Protein 1O8X (pdb70)

Radius of gyration: 13.77 Å; Cα contacts (8 Å, |Δi|>4): 238; chains: 1; bounding box: 30×31×39 Å

Solvent-accessible surface area: 7672 Å² total

Structure (mmCIF, N/CA/C/O backbone):
data_1O8X
#
_entry.id   1O8X
#
_cell.length_a   38.699
_cell.length_b   50.934
_cell.length_c   70.367
_cell.angle_alpha   90.00
_cell.angle_beta   90.00
_cell.angle_gamma   90.00
#
_symmetry.space_group_name_H-M   'P 21 21 21'
#
loop_
_entity.id
_entity.type
_entity.pdbx_description
1 polymer TRYPAREDOXIN
2 water water
#
loop_
_atom_site.group_PDB
_atom_site.id
_atom_site.type_symbol
_atom_site.label_atom_id
_atom_site.label_alt_id
_atom_site.label_comp_id
_atom_site.label_asym_id
_atom_site.label_entity_id
_atom_site.label_seq_id
_atom_site.pdbx_PDB_ins_code
_atom_site.Cartn_x
_atom_site.Cartn_y
_atom_site.Cartn_z
_atom_site.occupancy
_atom_site.B_iso_or_equiv
_atom_site.auth_seq_id
_atom_site.auth_comp_id
_atom_site.auth_asym_id
_atom_site.auth_atom_id
_atom_site.pdbx_PDB_model_num
ATOM 1 N N . GLY A 1 3 ? -8.840 -9.689 13.913 1.00 36.83 3 GLY A N 1
ATOM 2 C CA . GLY A 1 3 ? -8.468 -8.270 14.190 1.00 36.48 3 GLY A CA 1
ATOM 3 C C . GLY A 1 3 ? -8.638 -7.346 12.995 1.00 36.40 3 GLY A C 1
ATOM 4 O O . GLY A 1 3 ? -9.266 -6.292 13.106 1.00 36.54 3 GLY A O 1
ATOM 5 N N . LEU A 1 4 ? -8.085 -7.745 11.851 1.00 36.08 4 LEU A N 1
ATOM 6 C CA . LEU A 1 4 ? -8.089 -6.910 10.648 1.00 36.14 4 LEU A CA 1
ATOM 7 C C . LEU A 1 4 ? -9.394 -6.908 9.853 1.00 36.71 4 LEU A C 1
ATOM 8 O O . LEU A 1 4 ? -9.607 -6.025 9.017 1.00 36.77 4 LEU A O 1
ATOM 13 N N . ASP A 1 5 ? -10.258 -7.893 10.104 1.00 37.23 5 ASP A N 1
ATOM 14 C CA . ASP A 1 5 ? -11.557 -7.959 9.433 1.00 37.64 5 ASP A CA 1
ATOM 15 C C . ASP A 1 5 ? -12.387 -6.691 9.644 1.00 36.92 5 ASP A C 1
ATOM 16 O O . ASP A 1 5 ? -13.129 -6.275 8.756 1.00 37.31 5 ASP A O 1
ATOM 21 N N . LYS A 1 6 ? -12.242 -6.084 10.817 1.00 35.85 6 LYS A N 1
ATOM 22 C CA . LYS A 1 6 ? -12.864 -4.803 11.138 1.00 34.80 6 LYS A CA 1
ATOM 23 C C . LYS A 1 6 ? -12.508 -3.708 10.117 1.00 33.54 6 LYS A C 1
ATOM 24 O O . LYS A 1 6 ? -13.363 -2.918 9.705 1.00 33.56 6 LYS A O 1
ATOM 30 N N . TYR A 1 7 ? -11.238 -3.678 9.714 1.00 31.94 7 TYR A N 1
ATOM 31 C CA . TYR A 1 7 ? -10.706 -2.614 8.865 1.00 30.27 7 TYR A CA 1
ATOM 32 C C . TYR A 1 7 ? -10.766 -2.941 7.393 1.00 30.79 7 TYR A C 1
ATOM 33 O O . TYR A 1 7 ? -10.946 -2.052 6.562 1.00 30.66 7 TYR A O 1
ATOM 42 N N . LEU A 1 8 ? -10.599 -4.226 7.096 1.00 31.52 8 LEU A N 1
ATOM 43 C CA . LEU A 1 8 ? -10.604 -4.748 5.736 1.00 32.48 8 LEU A CA 1
ATOM 44 C C . LEU A 1 8 ? -11.604 -5.901 5.658 1.00 33.22 8 LEU A C 1
ATOM 45 O O . LEU A 1 8 ? -11.197 -7.064 5.557 1.00 33.19 8 LEU A O 1
ATOM 50 N N . PRO A 1 9 ? -12.901 -5.583 5.713 1.00 33.95 9 PRO A N 1
ATOM 51 C CA . PRO A 1 9 ? -13.933 -6.624 5.755 1.00 34.24 9 PRO A CA 1
ATOM 52 C C . PRO A 1 9 ? -13.980 -7.409 4.452 1.00 34.46 9 PRO A C 1
ATOM 53 O O . PRO A 1 9 ? -14.190 -6.838 3.379 1.00 34.23 9 PRO A O 1
ATOM 57 N N . GLY A 1 10 ? -13.739 -8.709 4.565 1.00 34.77 10 GLY A N 1
ATOM 58 C CA . GLY A 1 10 ? -13.841 -9.615 3.438 1.00 35.29 10 GLY A CA 1
ATOM 59 C C . GLY A 1 10 ? -12.747 -9.476 2.400 1.00 35.37 10 GLY A C 1
ATOM 60 O O . GLY A 1 10 ? -12.915 -9.911 1.263 1.00 35.63 10 GLY A O 1
ATOM 61 N N . ILE A 1 11 ? -11.629 -8.863 2.781 1.00 35.30 11 ILE A N 1
ATOM 62 C CA . ILE A 1 11 ? -10.467 -8.823 1.905 1.00 34.97 11 ILE A CA 1
ATOM 63 C C . ILE A 1 11 ? -9.487 -9.897 2.363 1.00 34.24 11 ILE A C 1
ATOM 64 O O . ILE A 1 11 ? -8.917 -9.809 3.451 1.00 35.06 11 ILE A O 1
ATOM 69 N N . GLU A 1 12 ? -9.306 -10.916 1.532 1.00 33.10 12 GLU A N 1
ATOM 70 C CA . GLU A 1 12 ? -8.483 -12.065 1.890 1.00 31.71 12 GLU A CA 1
ATOM 71 C C . GLU A 1 12 ? -7.043 -11.935 1.412 1.00 29.96 12 GLU A C 1
ATOM 72 O O . GLU A 1 12 ? -6.155 -12.604 1.928 1.00 28.82 12 GLU A O 1
ATOM 78 N N . LYS A 1 13 ? -6.824 -11.086 0.413 1.00 28.48 13 LYS A N 1
ATOM 79 C C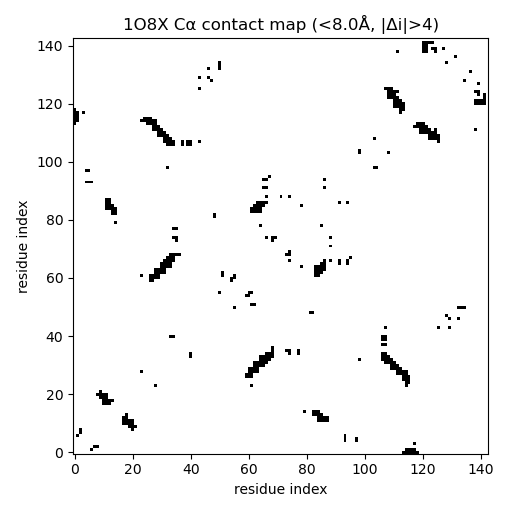A . LYS A 1 13 ? -5.505 -10.944 -0.197 1.00 27.20 13 LYS A CA 1
ATOM 80 C C . LYS A 1 13 ? -5.114 -9.488 -0.352 1.00 25.36 13 LYS A C 1
ATOM 81 O O . LYS A 1 13 ? -5.959 -8.636 -0.611 1.00 25.59 13 LYS A O 1
ATOM 87 N N . LEU A 1 14 ? -3.822 -9.226 -0.202 1.00 22.90 14 LEU A N 1
ATOM 88 C CA . LEU A 1 14 ? -3.262 -7.896 -0.423 1.00 20.80 14 LEU A CA 1
ATOM 89 C C . LEU A 1 14 ? -2.183 -7.996 -1.476 1.00 20.40 14 LEU A C 1
ATOM 90 O O . LEU A 1 14 ? -1.566 -9.056 -1.638 1.00 20.38 14 LEU A O 1
ATOM 95 N N . ARG A 1 15 ? -1.952 -6.904 -2.197 1.00 19.79 15 ARG A N 1
ATOM 96 C CA . ARG A 1 15 ? -0.908 -6.869 -3.219 1.00 20.48 15 ARG A CA 1
ATOM 97 C C . ARG A 1 15 ? 0.476 -6.830 -2.581 1.00 19.92 15 ARG A C 1
ATOM 98 O O . ARG A 1 15 ? 0.670 -6.145 -1.576 1.00 19.38 15 ARG A O 1
ATOM 106 N N . ARG A 1 16 ? 1.428 -7.553 -3.173 1.00 20.76 16 ARG A N 1
ATOM 107 C CA . ARG A 1 16 ? 2.846 -7.446 -2.829 1.00 21.76 16 ARG A CA 1
ATOM 108 C C . ARG A 1 16 ? 3.636 -7.601 -4.119 1.00 22.53 16 ARG A C 1
ATOM 109 O O . ARG A 1 16 ? 3.519 -8.624 -4.807 1.00 23.84 16 ARG A O 1
ATOM 117 N N . GLY A 1 17 ? 4.411 -6.580 -4.463 1.00 23.03 17 GLY A N 1
ATOM 118 C CA . GLY A 1 17 ? 5.083 -6.561 -5.757 1.00 24.19 17 GLY A CA 1
ATOM 119 C C . GLY A 1 17 ? 4.047 -6.724 -6.859 1.00 25.27 17 GLY A C 1
ATOM 120 O O . GLY A 1 17 ? 3.061 -5.998 -6.896 1.00 25.56 17 GLY A O 1
ATOM 121 N N . ASP A 1 18 ? 4.243 -7.694 -7.751 1.00 26.52 18 ASP A N 1
ATOM 122 C CA . ASP A 1 18 ? 3.237 -7.932 -8.789 1.00 27.31 18 ASP A CA 1
ATOM 123 C C . ASP A 1 18 ? 2.332 -9.143 -8.520 1.00 27.11 18 ASP A C 1
ATOM 124 O O . ASP A 1 18 ? 1.621 -9.607 -9.410 1.00 28.27 18 ASP A O 1
ATOM 129 N N . GLY A 1 19 ? 2.346 -9.627 -7.279 1.00 26.59 19 GLY A N 1
ATOM 130 C CA . GLY A 1 19 ? 1.460 -10.695 -6.872 1.00 25.79 19 GLY A CA 1
ATOM 131 C C . GLY A 1 19 ? 0.660 -10.320 -5.641 1.00 25.71 19 GLY A C 1
ATOM 132 O O . GLY A 1 19 ? 0.375 -9.143 -5.398 1.00 24.99 19 GLY A O 1
ATOM 133 N N . GLU A 1 20 ? 0.296 -11.335 -4.867 1.00 26.08 20 GLU A N 1
ATOM 134 C CA . GLU A 1 20 ? -0.542 -11.163 -3.688 1.00 26.45 20 GLU A CA 1
ATOM 135 C C . GLU A 1 20 ? -0.035 -11.994 -2.515 1.00 26.21 20 GLU A C 1
ATOM 136 O O . GLU A 1 20 ? 0.655 -13.002 -2.699 1.00 26.61 20 GLU A O 1
ATOM 142 N N . VAL A 1 21 ? -0.384 -11.557 -1.304 1.00 25.10 21 VAL A N 1
ATOM 143 C CA . VAL A 1 21 ? -0.234 -12.362 -0.089 1.00 24.78 21 VAL A CA 1
ATOM 144 C C . VAL A 1 21 ? -1.586 -12.449 0.617 1.00 24.81 21 VAL A C 1
ATOM 145 O O . VAL A 1 21 ? -2.463 -11.604 0.404 1.00 24.66 21 VAL A O 1
ATOM 149 N N . GLU A 1 22 ? -1.754 -13.471 1.452 1.00 24.98 22 GLU A N 1
ATOM 150 C CA . GLU A 1 22 ? -2.962 -13.609 2.262 1.00 25.63 22 GLU A CA 1
ATOM 151 C C . GLU A 1 22 ? -2.924 -12.672 3.472 1.00 25.15 22 GLU A C 1
ATOM 152 O O . GLU A 1 22 ? -1.882 -12.499 4.105 1.00 25.17 22 GLU A O 1
ATOM 158 N N . VAL A 1 23 ? -4.066 -12.072 3.784 1.00 25.05 23 VAL A N 1
ATOM 159 C CA . VAL A 1 23 ? -4.172 -11.226 4.976 1.00 24.68 23 VAL A CA 1
ATOM 160 C C . VAL A 1 23 ? -3.795 -12.020 6.239 1.00 24.46 23 VAL A C 1
ATOM 161 O O . VAL A 1 23 ? -3.250 -11.459 7.201 1.00 24.32 23 VAL A O 1
ATOM 165 N N . LYS A 1 24 ? -4.042 -13.333 6.212 1.00 24.98 24 LYS A N 1
ATOM 166 C CA . LYS A 1 24 ? -3.655 -14.233 7.304 1.00 25.15 24 LYS A CA 1
ATOM 167 C C . LYS A 1 24 ? -2.160 -14.215 7.637 1.00 23.77 24 LYS A C 1
ATOM 168 O O . LYS A 1 24 ? -1.776 -14.508 8.767 1.00 23.97 24 LYS A O 1
ATOM 174 N N . SER A 1 25 ? -1.319 -13.880 6.659 1.00 22.64 25 SER A N 1
ATOM 175 C CA . SER A 1 25 ? 0.128 -13.854 6.859 1.00 21.82 25 SER A CA 1
ATOM 176 C C . SER A 1 25 ? 0.568 -12.725 7.803 1.00 20.74 25 SER A C 1
ATOM 177 O O . SER A 1 25 ? 1.731 -12.668 8.201 1.00 20.86 25 SER A O 1
ATOM 180 N N . LEU A 1 26 ? -0.357 -11.823 8.147 1.00 19.40 26 LEU A N 1
ATOM 181 C CA . LEU A 1 26 ? -0.050 -10.716 9.051 1.00 18.48 26 LEU A CA 1
ATOM 182 C C . LEU A 1 26 ? -0.218 -11.070 10.537 1.00 17.39 26 LEU A C 1
ATOM 183 O O . LEU A 1 26 ? -0.005 -10.233 11.401 1.00 16.36 26 LEU A O 1
ATOM 188 N N . ALA A 1 27 ? -0.583 -12.318 10.838 1.00 17.14 27 ALA A N 1
ATOM 189 C CA . ALA A 1 27 ? -0.790 -12.752 12.221 1.00 17.02 27 ALA A CA 1
ATOM 190 C C . ALA A 1 27 ? 0.339 -12.334 13.161 1.00 16.28 27 ALA A C 1
ATOM 191 O O . ALA A 1 27 ? 1.518 -12.569 12.886 1.00 16.33 27 ALA A O 1
ATOM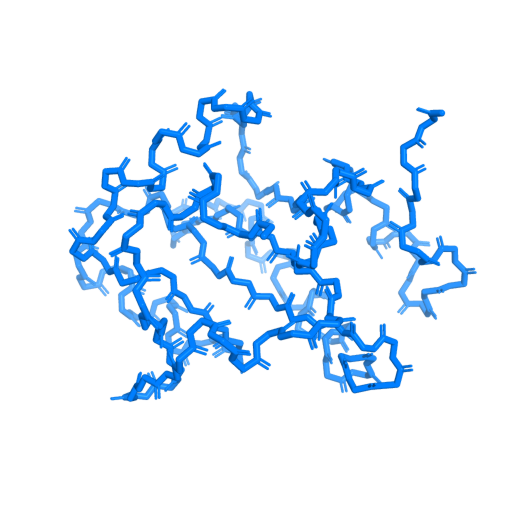 193 N N . GLY A 1 28 ? -0.032 -11.711 14.277 1.00 15.08 28 GLY A N 1
ATOM 194 C CA . GLY A 1 28 ? 0.931 -11.331 15.288 1.00 14.71 28 GLY A CA 1
ATOM 195 C C . GLY A 1 28 ? 1.672 -10.030 15.034 1.00 14.28 28 GLY A C 1
ATOM 196 O O . GLY A 1 28 ? 2.363 -9.562 15.922 1.00 14.67 28 GLY A O 1
ATOM 197 N N . LYS A 1 29 ? 1.510 -9.437 13.846 1.00 13.69 29 LYS A N 1
ATOM 198 C CA . LYS A 1 29 ? 2.237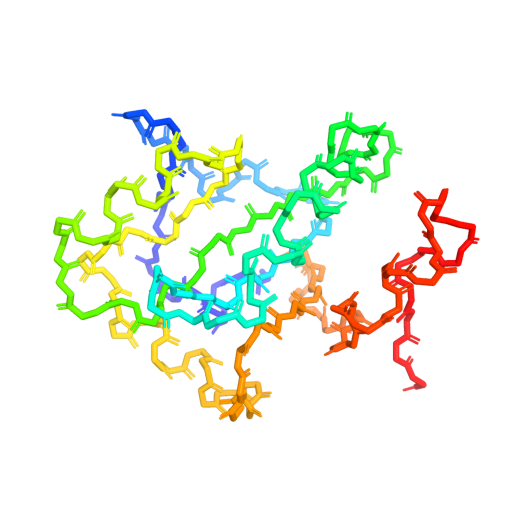 -8.203 13.494 1.00 13.49 29 LYS A CA 1
ATOM 199 C C . LYS A 1 29 ? 1.508 -6.944 13.919 1.00 12.99 29 LYS A C 1
ATOM 200 O O . LYS A 1 29 ? 0.292 -6.964 14.127 1.00 13.25 29 LYS A O 1
ATOM 206 N N . LEU A 1 30 ? 2.271 -5.862 14.056 1.00 12.67 30 LEU A N 1
ATOM 207 C CA . LEU A 1 30 ? 1.692 -4.523 14.015 1.00 12.28 30 LEU A CA 1
ATOM 208 C C . LEU A 1 30 ? 1.514 -4.176 12.542 1.00 11.88 30 LEU A C 1
ATOM 209 O O . LEU A 1 30 ? 2.420 -4.407 11.737 1.00 12.83 30 LEU A O 1
ATOM 214 N N . VAL A 1 31 ? 0.354 -3.633 12.186 1.00 11.48 31 VAL A N 1
ATOM 215 C CA . VAL A 1 31 ? 0.067 -3.302 10.799 1.00 12.17 31 VAL A CA 1
ATOM 216 C C . VAL A 1 31 ? -0.139 -1.811 10.686 1.00 11.46 31 VAL A C 1
ATOM 217 O O . VAL A 1 31 ? -1.017 -1.258 11.346 1.00 11.82 31 VAL A O 1
ATOM 221 N N . PHE A 1 32 ? 0.665 -1.164 9.851 1.00 10.81 32 PHE A N 1
ATOM 222 C CA . PHE A 1 32 ? 0.484 0.256 9.596 1.00 11.08 32 PHE A CA 1
ATOM 223 C C . PHE A 1 32 ? -0.264 0.452 8.293 1.00 11.44 32 PHE A C 1
ATOM 224 O O . PHE A 1 32 ? 0.217 0.042 7.223 1.00 13.62 32 PHE A O 1
ATOM 232 N N . PHE A 1 33 ? -1.407 1.116 8.354 1.00 10.72 33 PHE A N 1
ATOM 233 C CA . PHE A 1 33 ? -2.106 1.590 7.162 1.00 11.23 33 PHE A CA 1
ATOM 234 C C . PH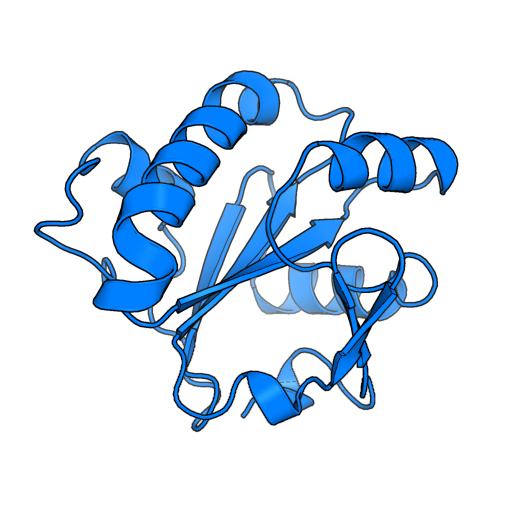E A 1 33 ? -1.490 2.909 6.738 1.00 10.34 33 PHE A C 1
ATOM 235 O O . PHE A 1 33 ? -1.459 3.868 7.523 1.00 11.07 33 PHE A O 1
ATOM 243 N N . TYR A 1 34 ? -0.961 2.938 5.518 1.00 10.16 34 TYR A N 1
ATOM 244 C CA . TYR A 1 34 ? -0.304 4.127 4.974 1.00 10.30 34 TYR A CA 1
ATOM 245 C C . TYR A 1 34 ? -1.211 4.757 3.942 1.00 10.07 34 TYR A C 1
ATOM 246 O O . TYR A 1 34 ? -1.393 4.222 2.854 1.00 11.52 34 TYR A O 1
ATOM 255 N N . PHE A 1 35 ? -1.816 5.875 4.322 1.00 10.04 35 PHE A N 1
ATOM 256 C CA . PHE A 1 35 ? -2.715 6.617 3.431 1.00 10.62 35 PHE A CA 1
ATOM 257 C C . PHE A 1 35 ? -1.893 7.646 2.670 1.00 10.67 35 PHE A C 1
ATOM 258 O O . PHE A 1 35 ? -1.262 8.528 3.272 1.00 10.75 35 PHE A O 1
ATOM 266 N N . SER A 1 36 ? -1.871 7.508 1.349 1.00 11.23 36 SER A N 1
ATOM 267 C CA . SER A 1 36 ? -1.077 8.394 0.505 1.00 11.79 36 SER A CA 1
ATOM 268 C C . SER A 1 36 ? -1.621 8.354 -0.913 1.00 12.51 36 SER A C 1
ATOM 269 O O . SER A 1 36 ? -2.571 7.638 -1.186 1.00 13.21 36 SER A O 1
ATOM 272 N N . ALA A 1 37 ? -1.021 9.139 -1.805 1.00 13.48 37 ALA A N 1
ATOM 273 C CA . ALA A 1 37 ? -1.413 9.164 -3.206 1.00 13.90 37 ALA A CA 1
ATOM 274 C C . ALA A 1 37 ? -0.253 9.670 -4.011 1.00 14.43 37 ALA A C 1
ATOM 275 O O . ALA A 1 37 ? 0.568 10.448 -3.513 1.00 14.57 37 ALA A O 1
ATOM 277 N N . SER A 1 38 ? -0.225 9.269 -5.282 1.00 15.66 38 SER A N 1
ATOM 278 C CA . SER A 1 38 ? 0.805 9.749 -6.197 1.00 17.05 38 SER A CA 1
ATOM 279 C C . SER A 1 38 ? 0.766 11.278 -6.362 1.00 17.23 38 SER A C 1
ATOM 280 O O . SER A 1 38 ? 1.790 11.910 -6.641 1.00 18.94 38 SER A O 1
ATOM 283 N N . TRP A 1 39 ? -0.417 11.865 -6.183 1.00 16.50 39 TRP A N 1
ATOM 284 C CA . TRP A 1 39 ? -0.607 13.301 -6.352 1.00 16.24 39 TRP A CA 1
ATOM 285 C C . TRP A 1 39 ? -0.284 14.150 -5.130 1.00 15.99 39 TRP A C 1
ATOM 286 O O . TRP A 1 39 ? -0.345 15.374 -5.198 1.00 16.64 39 TRP A O 1
ATOM 297 N N . CYS A 1 40 ? 0.059 13.500 -4.012 1.00 15.84 40 CYS A N 1
ATOM 298 C CA . CYS A 1 40 ? 0.225 14.196 -2.741 1.00 16.24 40 CYS A CA 1
ATOM 299 C C . CYS A 1 40 ? 1.636 14.820 -2.602 1.00 16.66 40 CYS A C 1
ATOM 300 O O . CYS A 1 40 ? 2.611 14.065 -2.504 1.00 16.72 40 CYS A O 1
ATOM 303 N N . PRO A 1 41 ? 1.775 16.153 -2.590 1.00 17.09 41 PRO A N 1
ATOM 304 C CA . PRO A 1 41 ? 3.127 16.745 -2.479 1.00 17.04 41 PRO A CA 1
ATOM 305 C C . PRO A 1 41 ? 3.957 16.332 -1.238 1.00 17.30 41 PRO A C 1
ATOM 306 O O . PRO A 1 41 ? 5.081 15.864 -1.438 1.00 17.91 41 PRO A O 1
ATOM 310 N N . PRO A 1 42 ? 3.456 16.480 -0.007 1.00 17.25 42 PRO A N 1
ATOM 311 C CA . PRO A 1 42 ? 4.282 16.121 1.160 1.00 16.73 42 PRO A CA 1
ATOM 312 C C . PRO A 1 42 ? 4.636 14.637 1.246 1.00 15.72 42 PRO A C 1
ATOM 313 O O . PRO A 1 42 ? 5.628 14.294 1.897 1.00 15.78 42 PRO A O 1
ATOM 317 N N . ALA A 1 43 ? 3.889 13.763 0.577 1.00 15.21 43 ALA A N 1
ATOM 318 C CA . ALA A 1 43 ? 4.259 12.349 0.607 1.00 14.87 43 ALA A CA 1
ATOM 319 C C . ALA A 1 43 ? 5.583 12.078 -0.110 1.00 14.84 43 ALA A C 1
ATOM 320 O O . ALA A 1 43 ? 6.246 11.077 0.187 1.00 15.23 43 ALA A O 1
ATOM 322 N N . ARG A 1 44 ? 5.975 12.951 -1.047 1.00 14.66 44 ARG A N 1
ATOM 323 C CA . ARG A 1 44 ? 7.227 12.736 -1.772 1.00 14.18 44 ARG A CA 1
ATOM 324 C C . ARG A 1 44 ? 8.411 12.694 -0.826 1.00 13.79 44 ARG A C 1
ATOM 325 O O . ARG A 1 44 ? 9.261 11.821 -0.961 1.00 14.33 44 ARG A O 1
ATOM 333 N N . GLY A 1 45 ? 8.456 13.614 0.137 1.00 13.62 45 GLY A N 1
ATOM 334 C CA . GLY A 1 45 ? 9.551 13.655 1.092 1.00 13.55 45 GLY A CA 1
ATOM 335 C C . GLY A 1 45 ? 9.402 12.620 2.198 1.00 13.15 45 GLY A C 1
ATOM 336 O O . GLY A 1 45 ? 10.406 12.123 2.736 1.00 13.76 45 GLY A O 1
ATOM 337 N N . PHE A 1 46 ? 8.157 12.278 2.549 1.00 12.88 46 PHE A N 1
ATOM 338 C CA . PHE A 1 46 ? 7.910 11.355 3.654 1.00 12.61 46 PHE A CA 1
ATOM 339 C C . PHE A 1 46 ? 8.155 9.895 3.269 1.00 12.30 46 PHE A C 1
ATOM 340 O O . PHE A 1 46 ? 8.756 9.131 4.038 1.00 12.89 46 PHE A O 1
ATOM 348 N N . THR A 1 47 ? 7.697 9.501 2.083 1.00 13.23 47 THR A N 1
ATOM 349 C CA . THR A 1 47 ? 7.766 8.105 1.685 1.00 14.02 47 THR A CA 1
ATOM 350 C C . THR A 1 47 ? 9.175 7.498 1.784 1.00 13.63 47 THR A C 1
ATOM 351 O O . THR A 1 47 ? 9.304 6.402 2.313 1.00 13.53 47 THR A O 1
ATOM 355 N N . PRO A 1 48 ? 10.236 8.171 1.316 1.00 13.76 48 PRO A N 1
ATOM 356 C CA . PRO A 1 48 ? 11.591 7.606 1.471 1.00 13.80 48 PRO A CA 1
ATOM 357 C C . PRO A 1 48 ? 12.018 7.398 2.929 1.00 13.34 48 PRO A C 1
ATOM 358 O O . PRO A 1 48 ? 12.745 6.457 3.216 1.00 13.53 48 PRO A O 1
ATOM 362 N N . GLN A 1 49 ? 11.562 8.259 3.836 1.00 12.47 49 GLN A N 1
ATOM 363 C CA . GLN A 1 49 ? 11.859 8.086 5.259 1.00 12.58 49 GLN A CA 1
ATOM 364 C C . GLN A 1 49 ? 11.142 6.842 5.810 1.00 12.00 49 GLN A C 1
ATOM 365 O O . GLN A 1 49 ? 11.701 6.092 6.611 1.00 12.72 49 GLN A O 1
ATOM 371 N N . LEU A 1 50 ? 9.913 6.601 5.354 1.00 11.88 50 LEU A N 1
ATOM 372 C CA . LEU A 1 50 ? 9.178 5.417 5.759 1.00 12.04 50 LEU A CA 1
ATOM 373 C C . LEU A 1 50 ? 9.839 4.173 5.154 1.00 12.22 50 LEU A C 1
ATOM 374 O O . LEU A 1 50 ? 9.955 3.146 5.836 1.00 12.41 50 LEU A O 1
ATOM 379 N N . ILE A 1 51 ? 10.320 4.262 3.909 1.00 12.43 51 ILE A N 1
ATOM 380 C CA . ILE A 1 51 ? 10.998 3.114 3.302 1.00 13.24 51 ILE A CA 1
ATOM 381 C C . ILE A 1 51 ? 12.274 2.762 4.080 1.00 13.49 51 ILE A C 1
ATOM 382 O O . ILE A 1 51 ? 12.537 1.591 4.347 1.00 14.03 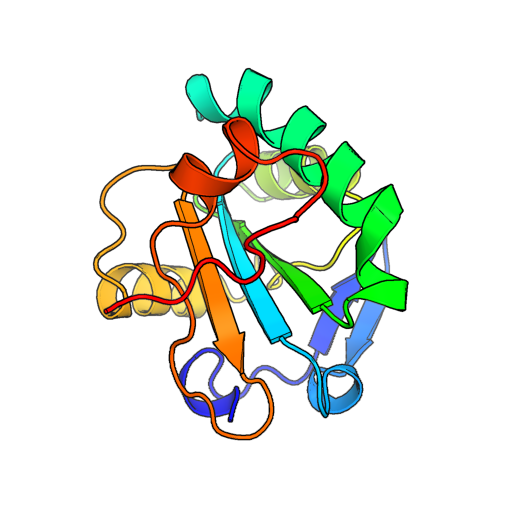51 ILE A O 1
ATOM 387 N N . GLU A 1 52 ? 13.046 3.770 4.479 1.00 13.47 52 GLU A N 1
ATOM 388 C CA . GLU A 1 52 ? 14.271 3.515 5.239 1.00 14.47 52 GLU A CA 1
ATOM 389 C C . GLU A 1 52 ? 13.949 2.840 6.574 1.00 14.02 52 GLU A C 1
ATOM 390 O O . GLU A 1 52 ? 14.602 1.876 6.973 1.00 15.08 52 GLU A O 1
ATOM 396 N N . PHE A 1 53 ? 12.948 3.349 7.275 1.00 13.08 53 PHE A N 1
ATOM 397 C CA . PHE A 1 53 ? 12.521 2.755 8.535 1.00 13.04 53 PHE A CA 1
ATOM 398 C C . PHE A 1 53 ? 12.015 1.319 8.361 1.00 13.08 53 PHE A C 1
ATOM 399 O O . PHE A 1 53 ? 12.376 0.411 9.131 1.00 13.72 53 PHE A O 1
ATOM 407 N N . TYR A 1 54 ? 11.209 1.104 7.325 1.00 13.31 54 TYR A N 1
ATOM 408 C CA . TYR A 1 54 ? 10.692 -0.219 7.023 1.00 13.94 54 TYR A CA 1
ATOM 409 C C . TYR A 1 54 ? 11.831 -1.190 6.746 1.00 14.69 54 TYR A C 1
ATOM 410 O O . TYR A 1 54 ? 11.851 -2.301 7.284 1.00 14.71 54 TYR A O 1
ATOM 419 N N . ASP A 1 55 ? 12.783 -0.778 5.914 1.00 15.41 55 ASP A N 1
ATOM 420 C CA . ASP A 1 55 ? 13.864 -1.687 5.554 1.00 16.79 55 ASP A CA 1
ATOM 421 C C . ASP A 1 55 ? 14.685 -2.069 6.786 1.00 16.75 55 ASP A C 1
ATOM 422 O O . ASP A 1 55 ? 15.076 -3.234 6.938 1.00 17.84 55 ASP A O 1
ATOM 427 N N . LYS A 1 56 ? 14.931 -1.100 7.671 1.00 15.60 56 LYS A N 1
ATOM 428 C CA . LYS A 1 56 ? 15.715 -1.344 8.883 1.00 16.20 56 LYS A CA 1
ATOM 429 C C . LYS A 1 56 ? 14.995 -2.253 9.873 1.00 16.11 56 LYS A C 1
ATOM 430 O O . LYS A 1 56 ? 15.621 -3.100 10.519 1.00 17.27 56 LYS A O 1
ATOM 436 N N . PHE A 1 57 ? 13.685 -2.063 10.021 1.00 15.59 57 PHE A N 1
ATOM 437 C CA . PHE A 1 57 ? 12.973 -2.540 11.214 1.00 14.90 57 PHE A CA 1
ATOM 438 C C . PHE A 1 57 ? 11.743 -3.410 11.007 1.00 14.27 57 PHE A C 1
ATOM 439 O O . PHE A 1 57 ? 11.218 -3.929 11.992 1.00 14.19 57 PHE A O 1
ATOM 447 N N . HIS A 1 58 ? 11.255 -3.591 9.779 1.00 14.29 58 HIS A N 1
ATOM 448 C CA . HIS A 1 58 ? 10.000 -4.331 9.647 1.00 14.78 58 HIS A CA 1
ATOM 449 C C . HIS A 1 58 ? 10.103 -5.756 10.188 1.00 15.05 58 HIS A C 1
ATOM 450 O O . HIS A 1 58 ? 9.161 -6.264 10.776 1.00 15.01 58 HIS A O 1
ATOM 457 N N . GLU A 1 59 ? 11.263 -6.383 10.019 1.00 15.94 59 GLU A N 1
ATOM 458 C CA . GLU A 1 59 ? 11.470 -7.718 10.590 1.00 17.26 59 GLU A CA 1
ATOM 459 C C . GLU A 1 59 ? 11.713 -7.680 12.106 1.00 17.34 59 GLU A C 1
ATOM 460 O O . GLU A 1 59 ? 10.991 -8.340 12.877 1.00 17.81 59 GLU A O 1
ATOM 466 N N . SER A 1 60 ? 12.686 -6.880 12.546 1.00 16.87 60 SER A N 1
ATOM 467 C CA . SER A 1 60 ? 13.109 -6.904 13.956 1.00 18.10 60 SER A CA 1
ATOM 468 C C . SER A 1 60 ? 12.052 -6.332 14.911 1.00 17.40 60 SER A C 1
ATOM 469 O O . SER A 1 60 ? 11.950 -6.747 16.078 1.00 19.23 60 SER A O 1
ATOM 472 N N . LYS A 1 61 ? 11.282 -5.359 14.419 1.00 16.51 61 LYS A N 1
ATOM 473 C CA . LYS A 1 61 ? 10.184 -4.746 15.183 1.00 16.24 61 LYS A CA 1
ATOM 474 C C . LYS A 1 61 ? 8.811 -5.312 14.799 1.00 16.01 61 LYS A C 1
ATOM 475 O O . LYS A 1 61 ? 7.788 -4.842 15.293 1.00 16.59 61 LYS A O 1
ATOM 481 N N . ASN A 1 62 ? 8.810 -6.329 13.935 1.00 15.81 62 ASN A N 1
ATOM 482 C CA . ASN A 1 62 ? 7.631 -7.130 13.597 1.00 15.73 62 ASN A CA 1
ATOM 483 C C . ASN A 1 62 ? 6.405 -6.318 13.163 1.00 14.25 62 ASN A C 1
ATOM 484 O O . ASN A 1 62 ? 5.335 -6.354 13.782 1.00 14.60 62 ASN A O 1
ATOM 489 N N . PHE A 1 63 ? 6.569 -5.585 12.076 1.00 13.53 63 PHE A N 1
ATOM 490 C CA . PHE A 1 63 ? 5.451 -4.845 11.535 1.00 12.65 63 PHE A CA 1
ATOM 491 C C . PHE A 1 63 ? 5.397 -4.976 10.017 1.00 12.58 63 PHE A C 1
ATOM 492 O O . PHE A 1 63 ? 6.367 -5.390 9.360 1.00 13.30 63 PHE A O 1
ATOM 500 N N . GLU A 1 64 ? 4.253 -4.589 9.477 1.00 12.12 64 GLU A N 1
ATOM 501 C CA . GLU A 1 64 ? 4.039 -4.520 8.042 1.00 11.78 64 GLU A CA 1
ATOM 502 C C . GLU A 1 64 ? 3.381 -3.199 7.717 1.00 11.50 64 GLU A C 1
ATOM 503 O O . GLU A 1 64 ? 2.759 -2.598 8.591 1.00 12.11 64 GLU A O 1
ATOM 509 N N . VAL A 1 65 ? 3.538 -2.748 6.473 1.00 11.69 65 VAL A N 1
ATOM 510 C CA . VAL A 1 65 ? 2.896 -1.531 5.971 1.00 11.51 65 VAL A CA 1
ATOM 511 C C . VAL A 1 65 ? 1.929 -1.933 4.857 1.00 11.76 65 VAL A C 1
ATOM 512 O O . VAL A 1 65 ? 2.291 -2.700 3.957 1.00 12.68 65 VAL A O 1
ATOM 516 N N . VAL A 1 66 ? 0.701 -1.423 4.924 1.00 12.31 66 VAL A N 1
ATOM 517 C CA . VAL A 1 66 ? -0.316 -1.661 3.916 1.00 12.22 66 VAL A CA 1
ATOM 518 C C . VAL A 1 66 ? -0.713 -0.315 3.318 1.00 12.07 66 VAL A C 1
ATOM 519 O O . VAL A 1 66 ? -1.321 0.521 3.987 1.00 11.77 66 VAL A O 1
ATOM 523 N N . PHE A 1 67 ? -0.341 -0.093 2.063 1.00 11.91 67 PHE A N 1
ATOM 524 C CA . PHE A 1 67 ? -0.706 1.124 1.350 1.00 12.29 67 PHE A CA 1
ATOM 525 C C . PHE A 1 67 ? -2.206 1.165 1.062 1.00 12.60 67 PHE A C 1
ATOM 526 O O . PHE A 1 67 ? -2.760 0.226 0.465 1.00 14.15 67 PHE A O 1
ATOM 534 N N . CYS A 1 68 ? -2.832 2.253 1.515 1.00 12.96 68 CYS A N 1
ATOM 535 C CA . CYS A 1 68 ? -4.251 2.533 1.339 1.00 13.46 68 CYS A CA 1
ATOM 536 C C . CYS A 1 68 ? -4.360 3.774 0.465 1.00 13.49 68 CYS A C 1
ATOM 537 O O . CYS A 1 68 ? -4.174 4.893 0.932 1.00 13.07 68 CYS A O 1
ATOM 540 N N . THR A 1 69 ? -4.642 3.569 -0.812 1.00 14.69 69 THR A N 1
ATOM 541 C CA . THR A 1 69 ? -4.514 4.631 -1.781 1.00 15.49 69 THR A CA 1
ATOM 542 C C . THR A 1 69 ? -5.633 5.692 -1.791 1.00 14.89 69 THR A C 1
ATOM 543 O O . THR A 1 69 ? -6.797 5.370 -1.599 1.00 15.67 69 THR A O 1
ATOM 547 N N . TRP A 1 70 ? -5.249 6.948 -2.004 1.00 14.57 70 TRP A N 1
ATOM 548 C CA . TRP A 1 70 ? -6.200 8.002 -2.365 1.00 14.73 70 TRP A CA 1
ATOM 549 C C . TRP A 1 70 ? -6.085 8.383 -3.860 1.00 15.46 70 TRP A C 1
ATOM 550 O O . TRP A 1 70 ? -6.699 9.355 -4.308 1.00 15.98 70 TRP A O 1
ATOM 561 N N . ASP A 1 71 ? -5.305 7.616 -4.619 1.00 16.98 71 ASP A N 1
ATOM 562 C CA . ASP A 1 71 ? -5.327 7.718 -6.076 1.00 18.54 71 ASP A CA 1
ATOM 563 C C . ASP A 1 71 ? -6.646 7.211 -6.629 1.00 19.52 71 ASP A C 1
ATOM 564 O O . ASP A 1 71 ? -7.101 6.134 -6.265 1.00 20.65 71 ASP A O 1
ATOM 569 N N . GLU A 1 72 ? -7.222 7.972 -7.558 1.00 20.58 72 GLU A N 1
ATOM 570 C CA . GLU A 1 72 ? -8.477 7.576 -8.201 1.00 21.77 72 GLU A CA 1
ATOM 571 C C . GLU A 1 72 ? -8.308 6.930 -9.566 1.00 23.48 72 GLU A C 1
ATOM 572 O O . GLU A 1 72 ? -9.276 6.429 -10.132 1.00 25.04 72 GLU A O 1
ATOM 578 N N . GLU A 1 73 ? -7.085 6.959 -10.087 1.00 23.94 73 GLU A N 1
ATOM 579 C CA . GLU A 1 73 ? -6.751 6.311 -11.358 1.00 24.75 73 GLU A CA 1
ATOM 580 C C . GLU A 1 73 ? -5.888 5.083 -11.105 1.00 25.14 73 GLU A C 1
ATOM 581 O O . GLU A 1 73 ? -4.896 5.168 -10.376 1.00 24.85 73 GLU A O 1
ATOM 587 N N . GLU A 1 74 ? -6.255 3.952 -11.707 1.00 25.61 74 GLU A N 1
ATOM 588 C CA . GLU A 1 74 ? -5.507 2.711 -11.521 1.00 26.71 74 GLU A CA 1
ATOM 589 C C . GLU A 1 74 ? -4.040 2.836 -11.927 1.00 26.87 74 GLU A C 1
ATOM 590 O O . GLU A 1 74 ? -3.169 2.326 -11.220 1.00 26.69 74 GLU A O 1
ATOM 596 N N . ASP A 1 75 ? -3.767 3.529 -13.032 1.00 27.50 75 ASP A N 1
ATOM 597 C CA . ASP A 1 75 ? -2.392 3.721 -13.505 1.00 27.89 75 ASP A CA 1
ATOM 598 C C . ASP A 1 75 ? -1.538 4.500 -12.503 1.00 27.08 75 ASP A C 1
ATOM 599 O O . ASP A 1 75 ? -0.362 4.175 -12.296 1.00 26.91 75 ASP A O 1
ATOM 604 N N . GLY A 1 76 ? -2.132 5.517 -11.879 1.00 26.48 76 GLY A N 1
ATOM 605 C CA . GLY A 1 76 ? -1.447 6.306 -10.876 1.00 25.40 76 GLY A CA 1
ATOM 606 C C . GLY A 1 76 ? -1.145 5.466 -9.650 1.00 24.43 76 GLY A C 1
ATOM 607 O O . GLY A 1 76 ? -0.020 5.495 -9.128 1.00 24.92 76 GLY A O 1
ATOM 608 N N . PHE A 1 77 ? -2.146 4.709 -9.206 1.00 23.46 77 PHE A N 1
ATOM 609 C CA . PHE A 1 77 ? -1.993 3.787 -8.086 1.00 22.48 77 PHE A CA 1
ATOM 610 C C . PHE A 1 77 ? -0.876 2.781 -8.366 1.00 22.10 77 PHE A C 1
ATOM 611 O O . PHE A 1 77 ? 0.019 2.586 -7.544 1.00 21.85 77 PHE A O 1
ATOM 619 N N . ALA A 1 78 ? -0.939 2.126 -9.521 1.00 21.97 78 ALA A N 1
ATOM 620 C CA . ALA A 1 78 ? -0.020 1.034 -9.823 1.00 22.01 78 ALA A CA 1
ATOM 621 C C . ALA A 1 78 ? 1.426 1.517 -9.904 1.00 21.39 78 ALA A C 1
ATOM 622 O O . ALA A 1 78 ? 2.334 0.861 -9.376 1.00 21.60 78 ALA A O 1
ATOM 624 N N . GLY A 1 79 ? 1.635 2.662 -10.550 1.00 21.56 79 GLY A N 1
ATOM 625 C CA . GLY A 1 79 ? 2.956 3.243 -10.711 1.00 21.36 79 GLY A CA 1
ATOM 626 C C . GLY A 1 79 ? 3.580 3.652 -9.383 1.00 20.82 79 GLY A C 1
ATOM 627 O O . GLY A 1 79 ? 4.780 3.505 -9.152 1.00 21.76 79 GLY A O 1
ATOM 628 N N . TYR A 1 80 ? 2.747 4.188 -8.505 1.00 20.28 80 TYR A N 1
ATOM 629 C CA . TYR A 1 80 ? 3.174 4.645 -7.195 1.00 19.60 80 TYR A CA 1
ATOM 630 C C . TYR A 1 80 ? 3.471 3.457 -6.287 1.00 18.85 80 TYR A C 1
ATOM 631 O O . TYR A 1 80 ? 4.531 3.404 -5.660 1.00 19.44 80 TYR A O 1
ATOM 640 N N . PHE A 1 81 ? 2.574 2.476 -6.266 1.00 18.03 81 PHE A N 1
ATOM 641 C CA . PHE A 1 81 ? 2.804 1.278 -5.460 1.00 17.82 81 PHE A CA 1
ATOM 642 C C . PHE A 1 81 ? 4.063 0.515 -5.901 1.00 17.88 81 PHE A C 1
ATOM 643 O O . PHE A 1 81 ? 4.773 -0.057 -5.074 1.00 17.65 81 PHE A O 1
ATOM 651 N N . ALA A 1 82 ? 4.364 0.532 -7.198 1.00 18.91 82 ALA A N 1
ATOM 652 C CA . ALA A 1 82 ? 5.535 -0.185 -7.719 1.00 19.78 82 ALA A CA 1
ATOM 653 C C . ALA A 1 82 ? 6.838 0.320 -7.107 1.00 20.20 82 ALA A C 1
ATOM 654 O O . ALA A 1 82 ? 7.856 -0.381 -7.110 1.00 21.60 82 ALA A O 1
ATOM 656 N N . LYS A 1 83 ? 6.801 1.542 -6.597 1.00 20.03 83 LYS A N 1
ATOM 657 C CA . LYS A 1 83 ? 7.950 2.164 -5.966 1.00 20.33 83 LYS A CA 1
ATOM 658 C C . LYS A 1 83 ? 7.989 1.947 -4.434 1.00 19.42 83 LYS A C 1
ATOM 659 O O . LYS A 1 83 ? 8.840 2.508 -3.746 1.00 20.81 83 LYS A O 1
ATOM 665 N N . MET A 1 84 ? 7.094 1.095 -3.923 1.00 17.41 84 MET A N 1
ATOM 666 C CA . MET A 1 84 ? 7.024 0.756 -2.500 1.00 16.27 84 MET A CA 1
ATOM 667 C C . MET A 1 84 ? 7.388 -0.710 -2.261 1.00 15.94 84 MET A C 1
ATOM 668 O O . MET A 1 84 ? 7.073 -1.559 -3.107 1.00 16.30 84 MET A O 1
ATOM 673 N N . PRO A 1 85 ? 8.035 -1.015 -1.125 1.00 15.30 85 PRO A N 1
ATOM 674 C CA . PRO A 1 85 ? 8.462 -2.398 -0.839 1.00 15.73 85 PRO A CA 1
ATOM 675 C C . PRO A 1 85 ? 7.458 -3.274 -0.073 1.00 15.60 85 PRO A C 1
ATOM 676 O O . PRO A 1 85 ? 7.714 -4.460 0.138 1.00 16.55 85 PRO A O 1
ATOM 680 N N . TRP A 1 86 ? 6.342 -2.687 0.360 1.00 14.65 86 TRP A N 1
ATOM 681 C CA . TRP A 1 86 ? 5.407 -3.328 1.291 1.00 13.62 86 TRP A CA 1
ATOM 682 C C . TRP A 1 86 ? 4.128 -3.783 0.574 1.00 13.80 86 TRP A C 1
ATOM 683 O O . TRP A 1 86 ? 4.176 -4.159 -0.608 1.00 15.40 86 TRP A O 1
ATOM 694 N N . LEU A 1 87 ? 2.999 -3.794 1.286 1.00 13.37 87 LEU A N 1
ATOM 695 C CA . LEU A 1 87 ? 1.754 -4.334 0.728 1.00 13.99 87 LEU A CA 1
ATOM 696 C C . LEU A 1 87 ? 0.794 -3.227 0.331 1.00 13.66 87 LEU A C 1
ATOM 697 O O . LEU A 1 87 ? 1.003 -2.072 0.695 1.00 13.39 87 LEU A O 1
ATOM 702 N N . ALA A 1 88 ? -0.271 -3.587 -0.383 1.00 14.59 88 ALA A N 1
ATOM 703 C CA . ALA A 1 88 ? -1.316 -2.632 -0.732 1.00 15.31 88 ALA A CA 1
ATOM 704 C C . ALA A 1 88 ? -2.683 -3.269 -0.760 1.00 16.47 88 ALA A C 1
ATOM 705 O O . ALA A 1 88 ? -2.833 -4.426 -1.165 1.00 17.06 88 ALA A O 1
ATOM 707 N N . VAL A 1 89 ? -3.685 -2.504 -0.343 1.00 16.60 89 VAL A N 1
ATOM 708 C CA . VAL A 1 89 ? -5.076 -2.889 -0.617 1.00 17.75 89 VAL A CA 1
ATOM 709 C C . VAL A 1 89 ? -5.244 -2.792 -2.128 1.00 19.28 89 VAL A C 1
ATOM 710 O O . VAL A 1 89 ? -4.856 -1.792 -2.727 1.00 18.46 89 VAL A O 1
ATOM 714 N N . PRO A 1 90 ? -5.793 -3.828 -2.767 1.00 20.66 90 PRO A N 1
ATOM 715 C CA . PRO A 1 90 ? -5.942 -3.777 -4.220 1.00 21.95 90 PRO A CA 1
ATOM 716 C C . PRO A 1 90 ? -6.799 -2.591 -4.651 1.00 22.41 90 PRO A C 1
ATOM 717 O O . PRO A 1 90 ? -7.733 -2.225 -3.934 1.00 22.82 90 PRO A O 1
ATOM 721 N N . PHE A 1 91 ? -6.456 -1.981 -5.781 1.00 23.42 91 PHE A N 1
ATOM 722 C CA . PHE A 1 91 ? -7.185 -0.835 -6.311 1.00 24.51 91 PHE A CA 1
ATOM 723 C C . PHE A 1 91 ? -8.697 -1.093 -6.444 1.00 25.43 91 PHE A C 1
ATOM 724 O O . PHE A 1 91 ? -9.500 -0.182 -6.236 1.00 25.63 91 PHE A O 1
ATOM 732 N N . ALA A 1 92 ? -9.068 -2.332 -6.773 1.00 26.18 92 ALA A N 1
ATOM 733 C CA . ALA A 1 92 ? -10.473 -2.743 -6.878 1.00 27.29 92 ALA A CA 1
ATOM 734 C C . ALA A 1 92 ? -11.239 -2.640 -5.559 1.00 27.82 92 ALA A C 1
ATOM 735 O O . ALA A 1 92 ? -12.469 -2.533 -5.561 1.00 28.57 92 ALA A O 1
ATOM 737 N N . GLN A 1 93 ? -10.509 -2.661 -4.440 1.00 27.86 93 GLN A N 1
ATOM 738 C CA . GLN A 1 93 ? -11.105 -2.577 -3.107 1.00 27.79 93 GLN A CA 1
ATOM 739 C C . GLN A 1 93 ? -10.961 -1.169 -2.520 1.00 27.24 93 GLN A C 1
ATOM 740 O O . GLN A 1 93 ? -10.872 -1.004 -1.301 1.00 26.39 93 GLN A O 1
ATOM 746 N N . SER A 1 94 ? -10.958 -0.160 -3.391 1.00 26.88 94 SER A N 1
ATOM 747 C CA . SER A 1 94 ? -10.849 1.242 -2.981 1.00 27.35 94 SER A CA 1
ATOM 748 C C . SER A 1 94 ? -11.972 1.703 -2.068 1.00 27.01 94 SER A C 1
ATOM 749 O O . SER A 1 94 ? -11.747 2.554 -1.202 1.00 27.06 94 SER A O 1
ATOM 752 N N . GLU A 1 95 ? -13.174 1.158 -2.258 1.00 26.89 95 GLU A N 1
ATOM 753 C CA . GLU A 1 95 ? -14.302 1.484 -1.388 1.00 27.17 95 GLU A CA 1
ATOM 754 C C . GLU A 1 95 ? -13.962 1.164 0.068 1.00 25.57 95 GLU A C 1
ATOM 755 O O . GLU A 1 95 ? -14.300 1.940 0.971 1.00 25.42 95 GLU A O 1
ATOM 761 N N . ALA A 1 96 ? -13.265 0.051 0.289 1.00 24.20 96 ALA A N 1
ATOM 762 C CA . ALA A 1 96 ? -12.822 -0.325 1.630 1.00 22.94 96 ALA A CA 1
ATOM 763 C C . ALA A 1 96 ? -11.851 0.720 2.165 1.00 21.54 96 ALA A C 1
ATOM 764 O O . ALA A 1 96 ? -11.885 1.037 3.342 1.00 21.34 96 ALA A O 1
ATOM 766 N N . VAL A 1 97 ? -10.993 1.255 1.295 1.00 20.12 97 VAL A N 1
ATOM 767 C CA . VAL A 1 97 ? -10.034 2.281 1.709 1.00 18.52 97 VAL A CA 1
ATOM 768 C C . VAL A 1 97 ? -10.734 3.579 2.092 1.00 18.01 97 VAL A C 1
ATOM 769 O O . VAL A 1 97 ? -10.359 4.232 3.076 1.00 16.39 97 VAL A O 1
ATOM 773 N N . GLN A 1 98 ? -11.759 3.953 1.345 1.00 18.59 98 GLN A N 1
ATOM 774 C CA . GLN A 1 98 ? -12.477 5.190 1.634 1.00 18.43 98 GLN A CA 1
ATOM 775 C C . GLN A 1 98 ? -13.213 5.071 2.961 1.00 18.25 98 GLN A C 1
ATOM 776 O O . GLN A 1 98 ? -13.214 5.992 3.771 1.00 17.78 98 GLN A O 1
ATOM 782 N N . LYS A 1 99 ? -13.793 3.907 3.204 1.00 18.90 99 LYS A N 1
ATOM 783 C CA . LYS A 1 99 ? -14.491 3.685 4.464 1.00 19.33 99 LYS A CA 1
ATOM 784 C C . LYS A 1 99 ? -13.508 3.664 5.646 1.00 18.28 99 LYS A C 1
ATOM 785 O O . LYS A 1 99 ? -13.797 4.202 6.715 1.00 18.51 99 LYS A O 1
ATOM 7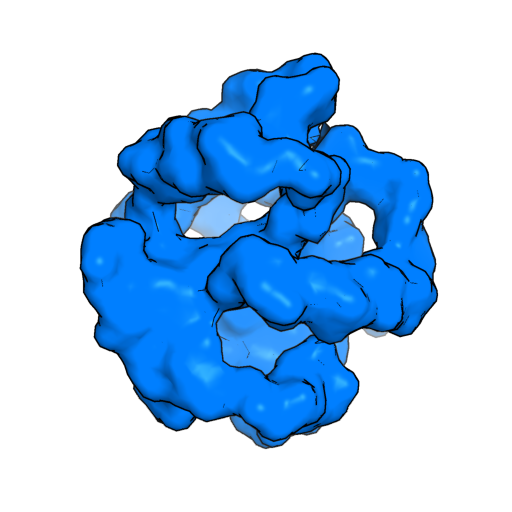91 N N . LEU A 1 100 ? -12.332 3.081 5.434 1.00 17.32 100 LEU A N 1
ATOM 792 C CA . LEU A 1 100 ? -11.283 3.055 6.451 1.00 16.27 100 LEU A CA 1
ATOM 793 C C . LEU A 1 100 ? -10.760 4.466 6.757 1.00 15.18 100 LEU A C 1
ATOM 794 O O . LEU A 1 100 ? -10.516 4.816 7.924 1.00 15.00 100 LEU A O 1
ATOM 799 N N . SER A 1 101 ? -10.610 5.275 5.707 1.00 15.00 101 SER A N 1
ATOM 800 C CA . SER A 1 101 ? -10.205 6.668 5.854 1.00 14.92 101 SER A CA 1
ATOM 801 C C . SER A 1 101 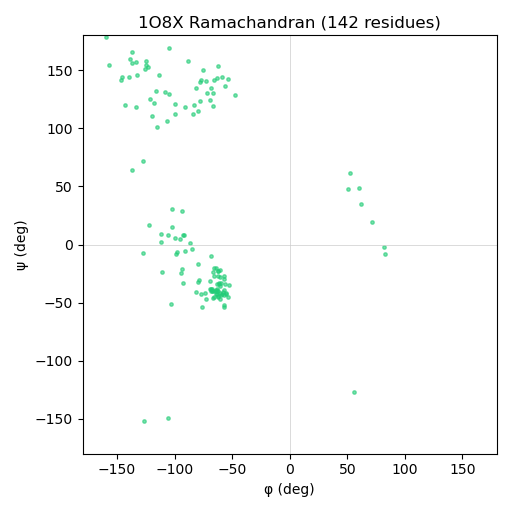? -11.205 7.415 6.726 1.00 14.71 101 SER A C 1
ATOM 802 O O . SER A 1 101 ? -10.824 8.180 7.603 1.00 15.00 101 SER A O 1
ATOM 805 N N . LYS A 1 102 ? -12.492 7.162 6.507 1.00 14.42 102 LYS A N 1
ATOM 806 C CA . LYS A 1 102 ? -13.519 7.764 7.340 1.00 14.88 102 LYS A CA 1
ATOM 807 C C . LYS A 1 102 ? -13.442 7.244 8.777 1.00 14.95 102 LYS A C 1
ATOM 808 O O . LYS A 1 102 ? -13.488 8.026 9.720 1.00 14.94 102 LYS A O 1
ATOM 814 N N . HIS A 1 103 ? -13.289 5.933 8.936 1.00 14.90 103 HIS A N 1
ATOM 815 C CA . HIS A 1 103 ? -13.235 5.334 10.269 1.00 15.40 103 HIS A CA 1
ATOM 816 C C . HIS A 1 103 ? -12.145 5.965 11.138 1.00 15.06 103 HIS A C 1
ATOM 817 O O . HIS A 1 103 ? -12.373 6.240 12.329 1.00 15.70 103 HIS A O 1
ATOM 824 N N . PHE A 1 104 ? -10.972 6.208 10.548 1.00 14.59 104 PHE A N 1
ATOM 825 C CA . PHE A 1 104 ? -9.860 6.831 11.267 1.00 14.91 104 PHE A CA 1
ATOM 826 C C . PHE A 1 104 ? -9.793 8.335 11.168 1.00 15.09 104 PHE A C 1
ATOM 827 O O . PHE A 1 104 ? -8.812 8.937 11.591 1.00 16.41 104 PHE A O 1
ATOM 835 N N . ASN A 1 105 ? -10.825 8.943 10.591 1.00 15.23 105 ASN A N 1
ATOM 836 C CA . ASN A 1 105 ? -10.858 10.385 10.396 1.00 16.37 105 ASN A CA 1
ATOM 837 C C . ASN A 1 105 ? -9.587 10.917 9.736 1.00 16.04 105 ASN A C 1
ATOM 838 O O . ASN A 1 105 ? -9.004 11.916 10.159 1.00 17.96 105 ASN A O 1
ATOM 843 N N . VAL A 1 106 ? -9.186 10.253 8.660 1.00 14.50 106 VAL A N 1
ATOM 844 C CA . VAL A 1 106 ? -8.037 10.704 7.893 1.00 15.09 106 VAL A CA 1
ATOM 845 C C . VAL A 1 106 ? -8.505 11.845 6.993 1.00 15.84 106 VAL A C 1
ATOM 846 O O . VAL A 1 106 ? -9.311 11.645 6.083 1.00 16.16 106 VAL A O 1
ATOM 850 N N . GLU A 1 107 ? -7.975 13.031 7.236 1.00 18.28 107 GLU A N 1
ATOM 851 C CA . GLU A 1 107 ? -8.440 14.219 6.521 1.00 19.33 107 GLU A CA 1
ATOM 852 C C . GLU A 1 107 ? -7.389 14.739 5.559 1.00 19.11 107 GLU A C 1
ATOM 853 O O . GLU A 1 107 ? -7.697 15.438 4.588 1.00 19.66 107 GLU A O 1
ATOM 859 N N . SER A 1 108 ? -6.138 14.400 5.847 1.00 17.73 108 SER A N 1
ATOM 860 C CA . SER A 1 108 ? -5.025 14.751 4.984 1.00 17.03 108 SER A CA 1
ATOM 861 C C . SER A 1 108 ? -4.082 13.573 4.886 1.00 15.49 108 SER A C 1
ATOM 862 O O . SER A 1 108 ? -4.102 12.638 5.712 1.00 15.50 108 SER A O 1
ATOM 865 N N . ILE A 1 109 ? -3.292 13.600 3.833 1.00 14.23 109 ILE A N 1
ATOM 866 C CA . ILE A 1 109 ? -2.271 12.593 3.611 1.00 12.96 109 ILE A CA 1
ATOM 867 C C . ILE A 1 109 ? -0.925 13.317 3.441 1.00 13.17 109 ILE A C 1
ATOM 868 O O . ILE A 1 109 ? -0.879 14.487 3.038 1.00 14.11 109 ILE A O 1
ATOM 873 N N . PRO A 1 110 ? 0.189 12.661 3.738 1.00 12.21 110 PRO A N 1
ATOM 874 C CA . PRO A 1 110 ? 0.259 11.260 4.188 1.00 11.91 110 PRO A CA 1
ATOM 875 C C . PRO A 1 110 ? -0.163 11.076 5.643 1.00 11.77 110 PRO A C 1
ATOM 876 O O . PRO A 1 110 ? 0.017 11.979 6.470 1.00 12.21 110 PRO A O 1
ATOM 880 N N . THR A 1 111 ? -0.708 9.894 5.957 1.00 10.92 111 THR A N 1
ATOM 881 C CA . THR A 1 111 ? -1.091 9.540 7.333 1.00 10.84 111 THR A CA 1
ATOM 882 C C . THR A 1 111 ? -0.705 8.087 7.533 1.00 10.45 111 THR A C 1
ATOM 883 O O . THR A 1 111 ? -0.826 7.293 6.606 1.00 11.07 111 THR A O 1
ATOM 887 N N . LEU A 1 112 ? -0.257 7.750 8.738 1.00 10.21 112 LEU A N 1
ATOM 888 C CA . LEU A 1 112 ? 0.173 6.386 9.022 1.00 11.13 112 LEU A CA 1
ATOM 889 C C . LEU A 1 112 ? -0.435 5.955 10.350 1.00 12.24 112 LEU A C 1
ATOM 890 O O . LEU A 1 112 ? -0.124 6.570 11.375 1.00 14.19 112 LEU A O 1
ATOM 895 N N . ILE A 1 113 ? -1.266 4.910 10.318 1.00 12.25 113 ILE A N 1
ATOM 896 C CA . ILE A 1 113 ? -1.989 4.433 11.493 1.00 12.78 113 ILE A CA 1
ATOM 897 C C . ILE A 1 113 ? -1.639 2.990 11.762 1.00 11.80 113 ILE A C 1
ATOM 898 O O . ILE A 1 113 ? -1.790 2.136 10.889 1.00 12.55 113 ILE A O 1
ATOM 903 N N . GLY A 1 114 ? -1.181 2.712 12.974 1.00 11.38 114 GLY A N 1
ATOM 904 C CA . GLY A 1 114 ? -0.776 1.364 13.331 1.00 11.23 114 GLY A CA 1
ATOM 905 C C . GLY A 1 114 ? -1.796 0.681 14.205 1.00 11.32 114 GLY A C 1
ATOM 906 O O . GLY A 1 114 ? -2.257 1.265 15.188 1.00 11.85 114 GLY A O 1
ATOM 907 N N . VAL A 1 115 ? -2.172 -0.525 13.805 1.00 12.42 115 VAL A N 1
ATOM 908 C CA . VAL A 1 115 ? -3.104 -1.357 14.551 1.00 12.90 115 VAL A CA 1
ATOM 909 C C . VAL A 1 115 ? -2.485 -2.721 14.833 1.00 13.04 115 VAL A C 1
ATOM 910 O O . VAL A 1 115 ? -1.661 -3.214 14.055 1.00 14.49 115 VAL A O 1
ATOM 914 N N . ASP A 1 116 ? -2.883 -3.342 15.929 1.00 12.92 116 ASP A N 1
ATOM 915 C CA . ASP A 1 116 ? -2.441 -4.697 16.212 1.00 13.69 116 ASP A CA 1
ATOM 916 C C . ASP A 1 116 ? -3.261 -5.656 15.346 1.00 14.29 116 ASP A C 1
ATOM 917 O O . ASP A 1 116 ? -4.493 -5.644 15.410 1.00 15.31 116 ASP A O 1
ATOM 922 N N . ALA A 1 117 ? -2.603 -6.488 14.539 1.00 14.48 117 ALA A N 1
ATOM 923 C CA . ALA A 1 117 ? -3.336 -7.424 13.665 1.00 15.65 117 ALA A CA 1
ATOM 924 C C . ALA A 1 117 ? -4.275 -8.363 14.406 1.00 15.64 117 ALA A C 1
ATOM 925 O O . ALA A 1 117 ? -5.395 -8.569 13.970 1.00 17.58 117 ALA A O 1
ATOM 927 N N . ASP A 1 118 ? -3.823 -8.924 15.522 1.00 15.41 118 ASP A N 1
ATOM 928 C CA . ASP A 1 118 ? -4.599 -9.978 16.181 1.00 15.96 118 ASP A CA 1
ATOM 929 C C . ASP A 1 118 ? -5.834 -9.433 16.900 1.00 16.53 118 ASP A C 1
ATOM 930 O O . ASP A 1 118 ? -6.889 -10.031 16.841 1.00 18.50 118 ASP A O 1
ATOM 935 N N . SER A 1 119 ? -5.700 -8.300 17.579 1.00 16.31 119 SER A N 1
ATOM 936 C CA . SER A 1 119 ? -6.800 -7.749 18.369 1.00 17.05 119 SER A CA 1
ATOM 937 C C . SER A 1 119 ? -7.599 -6.717 17.581 1.00 17.68 119 SER A C 1
ATOM 938 O O . SER A 1 119 ? -8.778 -6.486 17.883 1.00 18.72 119 SER A O 1
ATOM 941 N N . GLY A 1 120 ? -6.955 -6.094 16.584 1.00 17.33 120 GLY A N 1
ATOM 942 C CA . GLY A 1 120 ? -7.530 -4.967 15.868 1.00 18.15 120 GLY A CA 1
ATOM 943 C C . GLY A 1 120 ? -7.357 -3.659 16.620 1.00 17.42 120 GLY A C 1
ATOM 944 O O . GLY A 1 120 ? -7.789 -2.591 16.147 1.00 19.33 120 GLY A O 1
ATOM 945 N N . ASP A 1 121 ? -6.764 -3.701 17.808 1.00 15.95 121 ASP A N 1
ATOM 946 C CA . ASP A 1 121 ? -6.663 -2.481 18.610 1.00 16.57 121 ASP A CA 1
ATOM 947 C C . ASP A 1 121 ? -5.769 -1.422 17.968 1.00 15.24 121 ASP A C 1
ATOM 948 O O . ASP A 1 121 ? -4.719 -1.704 17.385 1.00 14.47 121 ASP A O 1
ATOM 953 N N . VAL A 1 122 ? -6.191 -0.181 18.099 1.00 15.15 122 VAL A N 1
ATOM 954 C CA . VAL A 1 122 ? -5.375 0.922 17.612 1.00 14.46 122 VAL A CA 1
ATOM 955 C C . VAL A 1 122 ? -4.164 1.091 18.511 1.00 14.82 122 VAL A C 1
ATOM 956 O O . VAL A 1 122 ? -4.296 1.114 19.735 1.00 17.45 122 VAL A O 1
ATOM 960 N N . VAL A 1 123 ? -2.985 1.178 17.904 1.00 12.85 123 VAL A N 1
ATOM 961 C CA . VAL A 1 123 ? -1.758 1.384 18.637 1.00 13.02 123 VAL A CA 1
ATOM 962 C C . VAL A 1 123 ? -1.311 2.850 18.502 1.00 12.26 123 VAL A C 1
ATOM 963 O O . VAL A 1 123 ? -1.041 3.510 19.507 1.00 13.20 123 VAL A O 1
ATOM 967 N N . THR A 1 124 ? -1.238 3.368 17.269 1.00 11.51 124 THR A N 1
ATOM 968 C CA . THR A 1 124 ? -0.820 4.757 17.065 1.00 11.51 124 THR A CA 1
ATOM 969 C C . THR A 1 124 ? -1.545 5.355 15.879 1.00 11.32 124 THR A C 1
ATOM 970 O O . THR A 1 124 ? -1.769 4.683 14.872 1.00 11.75 124 THR A O 1
ATOM 974 N N . THR A 1 125 ? -1.919 6.624 16.003 1.00 11.52 125 THR A N 1
ATOM 975 C CA . THR A 1 125 ? -2.526 7.322 14.871 1.00 12.25 125 THR A CA 1
ATOM 976 C C . THR A 1 125 ? -1.622 8.420 14.335 1.00 12.44 125 THR A C 1
ATOM 977 O O . THR A 1 125 ? -2.005 9.138 13.412 1.00 12.95 125 THR A O 1
ATOM 981 N N . ARG A 1 126 ? -0.434 8.552 14.917 1.00 11.23 126 ARG A N 1
ATOM 982 C CA . ARG A 1 126 ? 0.422 9.719 14.672 1.00 12.17 126 ARG A CA 1
ATOM 983 C C . ARG A 1 126 ? 1.795 9.366 14.121 1.00 11.10 126 ARG A C 1
ATOM 984 O O . ARG A 1 126 ? 2.705 10.205 14.128 1.00 11.38 126 ARG A O 1
ATOM 992 N N . ALA A 1 127 ? 1.943 8.140 13.605 1.00 11.13 127 ALA A N 1
ATOM 993 C CA . ALA A 1 127 ? 3.245 7.658 13.182 1.00 11.15 127 ALA A CA 1
ATOM 994 C C . ALA A 1 127 ? 3.874 8.471 12.040 1.00 11.24 127 ALA A C 1
ATOM 995 O O . ALA A 1 127 ? 5.102 8.551 11.949 1.00 11.96 127 ALA A O 1
ATOM 997 N N . ARG A 1 128 ? 3.065 9.119 11.189 1.00 10.86 128 ARG A N 1
ATOM 998 C CA . ARG A 1 128 ? 3.638 9.966 10.141 1.00 11.40 128 ARG A CA 1
ATOM 999 C C . ARG A 1 128 ? 4.409 11.136 10.753 1.00 11.75 128 ARG A C 1
ATOM 1000 O O . ARG A 1 128 ? 5.397 11.587 10.178 1.00 13.65 128 ARG A O 1
ATOM 1008 N N . ALA A 1 129 ? 3.934 11.652 11.892 1.00 11.54 129 ALA A N 1
ATOM 1009 C CA . ALA A 1 129 ? 4.602 12.751 12.588 1.00 12.15 129 ALA A CA 1
ATOM 1010 C C . ALA A 1 129 ? 5.757 12.269 13.447 1.00 12.45 129 ALA A C 1
ATOM 1011 O O . ALA A 1 129 ? 6.804 12.911 13.521 1.00 14.00 129 ALA A O 1
ATOM 1013 N N . THR A 1 130 ? 5.574 11.141 14.130 1.00 12.16 130 THR A N 1
ATOM 1014 C CA . THR A 1 130 ? 6.586 10.699 15.092 1.00 13.21 130 THR A CA 1
ATOM 1015 C C . THR A 1 130 ? 7.761 10.017 14.396 1.00 13.18 130 THR A C 1
ATOM 1016 O O . THR A 1 130 ? 8.904 10.129 14.858 1.00 14.43 130 THR A O 1
ATOM 1020 N N . LEU A 1 131 ? 7.503 9.333 13.286 1.00 12.60 131 LEU A N 1
ATOM 1021 C CA . LEU A 1 131 ? 8.575 8.612 12.609 1.00 13.11 131 LEU A CA 1
ATOM 1022 C C . LEU A 1 131 ? 9.692 9.545 12.150 1.00 13.74 131 LEU A C 1
ATOM 1023 O O . LEU A 1 131 ? 10.871 9.203 12.266 1.00 14.18 131 LEU A O 1
ATOM 1028 N N . VAL A 1 132 ? 9.330 10.710 11.613 1.00 14.40 132 VAL A N 1
ATOM 1029 C CA . VAL A 1 132 ? 10.358 11.600 11.069 1.00 15.82 132 VAL A CA 1
ATOM 1030 C C . VAL A 1 132 ? 11.280 12.138 12.161 1.00 16.89 132 VAL A C 1
ATOM 1031 O O . VAL A 1 132 ? 12.405 12.540 11.874 1.00 19.15 132 VAL A O 1
ATOM 1035 N N . LYS A 1 133 ? 10.821 12.107 13.402 1.00 16.89 133 LYS A N 1
ATOM 1036 C CA . LYS A 1 133 ? 11.628 12.571 14.528 1.00 17.62 133 LYS A CA 1
ATOM 1037 C C . LYS A 1 133 ? 12.335 11.447 15.267 1.00 17.15 133 LYS A C 1
ATOM 1038 O O . LYS A 1 133 ? 13.157 11.709 16.156 1.00 17.95 133 LYS A O 1
ATOM 1044 N N . ASP A 1 134 ? 12.028 10.207 14.896 1.00 16.48 134 ASP A N 1
ATOM 1045 C CA . ASP A 1 134 ? 12.587 9.059 15.585 1.00 15.81 134 ASP A CA 1
ATOM 1046 C C . ASP A 1 134 ? 13.013 8.013 14.572 1.00 15.77 134 ASP A C 1
ATOM 1047 O O . ASP A 1 134 ? 12.459 6.918 14.560 1.00 15.17 134 ASP A O 1
ATOM 1052 N N . PRO A 1 135 ? 14.003 8.318 13.717 1.00 15.97 135 PRO A N 1
ATOM 1053 C CA . PRO A 1 135 ? 14.396 7.372 12.662 1.00 16.85 135 PRO A CA 1
ATOM 1054 C C . PRO A 1 135 ? 14.929 6.042 13.180 1.00 16.84 135 PRO A C 1
ATOM 1055 O O . PRO A 1 135 ? 14.882 5.074 12.430 1.00 17.57 135 PRO A O 1
ATOM 1059 N N . GLU A 1 136 ? 15.426 5.983 14.415 1.00 17.30 136 GLU A N 1
ATOM 1060 C CA . GLU A 1 136 ? 15.922 4.712 14.936 1.00 18.41 136 GLU A CA 1
ATOM 1061 C C . GLU A 1 136 ? 14.865 3.982 15.757 1.00 17.90 136 GLU A C 1
ATOM 1062 O O . GLU A 1 136 ? 15.134 2.918 16.310 1.00 19.62 136 GLU A O 1
ATOM 1068 N N . GLY A 1 137 ? 13.649 4.529 15.801 1.00 17.06 137 GLY A N 1
ATOM 1069 C CA . GLY A 1 137 ? 12.540 3.847 16.447 1.00 16.23 137 GLY A CA 1
ATOM 1070 C C . GLY A 1 137 ? 12.728 3.596 17.926 1.00 16.18 137 GLY A C 1
ATOM 1071 O O . GLY A 1 137 ? 12.245 2.593 18.437 1.00 16.52 137 GLY A O 1
ATOM 1072 N N . GLU A 1 138 ? 13.390 4.523 18.613 1.00 16.29 138 GLU A N 1
ATOM 1073 C CA . GLU A 1 138 ? 13.636 4.381 20.047 1.00 17.96 138 GLU A CA 1
ATOM 1074 C C . GLU A 1 138 ? 12.321 4.421 20.822 1.00 17.78 138 GLU A C 1
ATOM 1075 O O . GLU A 1 138 ? 12.200 3.848 21.901 1.00 18.69 138 GLU A O 1
ATOM 1081 N N . GLN A 1 139 ? 11.325 5.100 20.262 1.00 17.44 139 GLN A N 1
ATOM 1082 C CA . GLN A 1 139 ? 10.017 5.196 20.902 1.00 17.34 139 GLN A CA 1
ATOM 1083 C C . GLN A 1 139 ? 8.921 4.452 20.147 1.00 15.97 139 GLN A C 1
ATOM 1084 O O . GLN A 1 139 ? 7.727 4.582 20.480 1.00 15.97 139 GLN A O 1
ATOM 1090 N N . PHE A 1 140 ? 9.314 3.672 19.141 1.00 14.99 140 PHE A N 1
ATOM 1091 C CA . PHE A 1 140 ? 8.359 2.824 18.416 1.00 14.69 140 PHE A CA 1
ATOM 1092 C C . PHE A 1 140 ? 7.588 1.943 19.414 1.00 14.98 140 PHE A C 1
ATOM 1093 O O . PHE A 1 140 ? 8.210 1.439 20.355 1.00 15.75 140 PHE A O 1
ATOM 1101 N N . PRO A 1 141 ? 6.286 1.685 19.233 1.00 14.04 141 PRO A N 1
ATOM 1102 C CA . PRO A 1 141 ? 5.452 2.109 18.103 1.00 13.78 141 PRO A CA 1
ATOM 1103 C C . PRO A 1 141 ? 4.688 3.422 18.317 1.00 13.54 141 PRO A C 1
ATOM 1104 O O . PRO A 1 141 ? 3.629 3.593 17.710 1.00 14.04 141 PRO A O 1
ATOM 1108 N N . TRP A 1 142 ? 5.222 4.326 19.142 1.00 13.55 142 TRP A N 1
ATOM 1109 C CA . TRP A 1 142 ? 4.680 5.695 19.274 1.00 13.65 142 TRP A CA 1
ATOM 1110 C C . TRP A 1 142 ? 3.235 5.664 19.756 1.00 13.43 142 TRP A C 1
ATOM 1111 O O . TRP A 1 142 ? 2.355 6.295 19.193 1.00 12.83 142 TRP A O 1
ATOM 1122 N N . LYS A 1 143 ? 2.992 4.886 20.808 1.00 14.74 143 LYS A N 1
ATOM 1123 C CA . LYS A 1 143 ? 1.644 4.614 21.269 1.00 15.11 143 LYS A CA 1
ATOM 1124 C C . LYS A 1 143 ? 0.866 5.890 21.575 1.00 15.38 143 LYS A C 1
ATOM 1125 O O . LYS A 1 143 ? 1.376 6.833 22.215 1.00 16.64 143 LYS A O 1
ATOM 1131 N N . ASP A 1 144 ? -0.385 5.919 21.129 1.00 15.18 144 ASP A N 1
ATOM 1132 C CA . ASP A 1 144 ? -1.306 6.984 21.525 1.00 16.37 144 ASP A CA 1
ATOM 1133 C C . ASP A 1 144 ? -1.528 6.947 23.037 1.00 18.35 144 ASP A C 1
ATOM 1134 O O . ASP A 1 144 ? -1.383 5.893 23.683 1.00 18.99 144 ASP A O 1
ATOM 1139 N N . ALA A 1 145 ? -1.869 8.089 23.619 1.00 20.43 145 ALA A N 1
ATOM 1140 C CA . ALA A 1 145 ? -2.141 8.109 25.058 1.00 22.96 145 ALA A CA 1
ATOM 1141 C C . ALA A 1 145 ? -3.342 7.239 25.415 1.00 24.74 145 ALA A C 1
ATOM 1142 O O . ALA A 1 145 ? -4.293 7.189 24.619 1.00 26.29 145 ALA A O 1
ATOM 1144 N N . PRO A 1 146 ? -3.351 6.588 26.480 1.00 26.62 146 PRO A N 1
#

Nearest PDB structures (foldseek):
  1o8x-assembly1_A  TM=1.007E+00  e=4.227E-32  Crithidia fasciculata
  1ewx-assembly1_A  TM=1.003E+00  e=6.530E-30  Crithidia fasciculata
  3s9f-assembly1_A-2  TM=9.509E-01  e=1.588E-21  Leishmania major
  1oc9-assembly1_A  TM=9.801E-01  e=3.020E-20  Crithidia fasciculata
  1o73-assembly1_A  TM=9.773E-01  e=7.071E-20  Trypanosoma brucei brucei

CATH classification: 3.40.30.10

InterPro domains:
  IPR012336 Thioredoxin-like fold [PF13905] (28-120)
  IPR013766 Thioredoxin domain [PS51352] (2-146)
  IPR036249 Thioredoxin-like superfamily [SSF52833] (5-120)
  IPR045870 TryX and NRX, thioredoxin domain [cd03009] (12-142)

Sequence (143 aa):
GLDKYLPGIEKLRRGDGEVEVKSLAGKLVFFYFSASWCPPARGFTPQLIEFYDKFHESKNFEVVFCTWDEEEDGFAGYFAKMPWLAVPFAQSEAVQKLSKHFNVESIPTLIGVDADSGDVVTT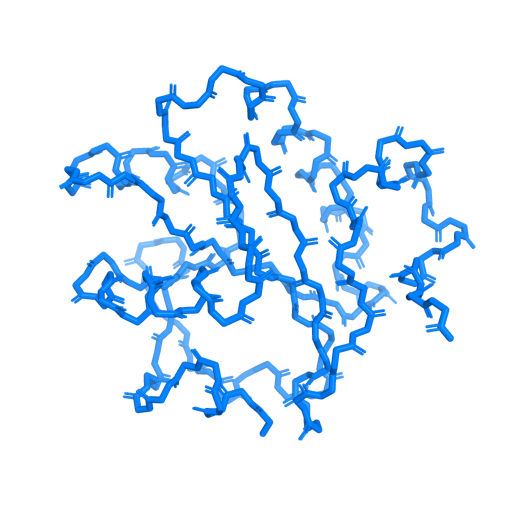RARATLVKDPEGEQFPWKDA

Organism: Crithidia fasciculata (NCBI:txid5656)

B-factor: mean 21.58, std 9.52, range [10.04, 66.26]

Foldseek 3Di:
DCCVLVPPDQWWDAQNRIDGLVVLPQAKEKEWEDFLPAVVCVVLVVLVQLLCVVPCVVRGYFYEYQYPDPDQVRVVVVCNPHRGIYHDPVSNVSSVVSCVVLVPDDDRWMWIAGSPPRHTFDGHCSPVCVVCSVQPPPPVGDD

Secondary structure (P-SEA, 3-state):
ccccccccccccccccccccccccccccccbbbbccccaaaaaaaaaaaaaaaaccccccbbbbbbcccccaaaaaaaaaacccccccccaaaaaaaaaaaaccccccbbbbbcccccccccccaaaaaaacccccccccccc